Protein AF-A0A165C853-F1 (afdb_monomer)

Secondary structure (DSSP, 8-state):
-HHHHHHHHHHHHHHHHHHHHHHHHHHHHHHHHHHHHHHHHHHHHHHHSPPHHHHHHHHHHHHHHHHH-

Foldseek 3Di:
DVVVVVVVVVVVVVVVVVVVVVVVVVVVVVVVVVVVVVVVCVVVVVVPDDDVVVVVVVVVVVVVVVVVD

InterPro domains:
  IPR045338 Domain of unknown function DUF6535 [PF20153] (1-67)

Radius of gyration: 30.33 Å; Cα contacts (8 Å, |Δi|>4): 1; chains: 1; bounding box: 57×21×84 Å

pLDDT: mean 89.39, std 6.48, range [53.16, 97.75]

Mean predicted aligned error: 9.9 Å

Sequence (69 aa):
WQTYVTEAKEMDEVLMKKWNEGIDVFLLFTGLFSAILSAFLVVAWSSLQPDPSQTASDALGAISQQLVT

Structure (mmCIF, N/CA/C/O backbone):
data_AF-A0A165C853-F1
#
_entry.id   AF-A0A165C853-F1
#
loop_
_atom_site.group_PDB
_atom_site.id
_atom_site.type_symbol
_atom_site.label_atom_id
_atom_site.label_alt_id
_atom_site.label_comp_id
_atom_site.label_asym_id
_atom_site.label_entity_id
_atom_site.label_seq_id
_atom_site.pdbx_PDB_ins_code
_atom_site.Cartn_x
_atom_site.Cartn_y
_atom_site.Cartn_z
_atom_site.occupancy
_atom_site.B_iso_or_equiv
_atom_site.auth_seq_id
_atom_site.auth_comp_id
_atom_site.auth_asym_id
_atom_site.auth_atom_id
_atom_site.pdbx_PDB_model_num
ATOM 1 N N . TRP A 1 1 ? 21.067 2.867 -44.987 1.00 77.69 1 TRP A N 1
ATOM 2 C CA . TRP A 1 1 ? 19.652 2.567 -44.681 1.00 77.69 1 TRP A CA 1
ATOM 3 C C . TRP A 1 1 ? 19.496 1.210 -44.005 1.00 77.69 1 TRP A C 1
ATOM 5 O O . TRP A 1 1 ? 19.096 1.203 -42.857 1.00 77.69 1 TRP A O 1
ATOM 15 N N . GLN A 1 2 ? 19.888 0.091 -44.632 1.00 86.12 2 GLN A N 1
ATOM 16 C CA . GLN A 1 2 ? 19.824 -1.249 -44.010 1.00 86.12 2 GLN A CA 1
ATOM 17 C C . GLN A 1 2 ? 20.525 -1.318 -42.642 1.00 86.12 2 GLN A C 1
ATOM 19 O O . GLN A 1 2 ? 19.904 -1.701 -41.664 1.00 86.12 2 GLN A O 1
ATOM 24 N N . THR A 1 3 ? 21.760 -0.817 -42.542 1.00 85.56 3 THR A N 1
ATOM 25 C CA . THR A 1 3 ? 22.493 -0.735 -41.266 1.00 85.56 3 THR A CA 1
ATOM 26 C C . THR A 1 3 ? 21.742 0.069 -40.205 1.00 85.56 3 THR A C 1
ATOM 28 O O . THR A 1 3 ? 21.637 -0.368 -39.074 1.00 85.56 3 THR A O 1
ATOM 31 N N . TYR A 1 4 ? 21.147 1.207 -40.574 1.00 87.19 4 TYR A N 1
ATOM 32 C CA . TYR A 1 4 ? 20.365 2.022 -39.639 1.00 87.19 4 TYR A CA 1
ATOM 33 C C . TYR A 1 4 ? 19.135 1.275 -39.112 1.00 87.19 4 TYR A C 1
ATOM 35 O O . TYR A 1 4 ? 18.846 1.341 -37.926 1.00 87.19 4 TYR A O 1
ATOM 43 N N . VAL A 1 5 ? 18.428 0.548 -39.983 1.00 90.12 5 VAL A N 1
ATOM 44 C CA . VAL A 1 5 ? 17.249 -0.238 -39.593 1.00 90.12 5 VAL A CA 1
ATOM 45 C C . VAL A 1 5 ? 17.635 -1.385 -38.658 1.00 90.12 5 VAL A C 1
ATOM 47 O O . VAL A 1 5 ? 16.913 -1.640 -37.698 1.00 90.12 5 VAL A O 1
ATOM 50 N N . THR A 1 6 ? 18.768 -2.048 -38.900 1.00 90.69 6 THR A N 1
ATOM 51 C CA . THR A 1 6 ? 19.277 -3.102 -38.012 1.00 90.69 6 THR A CA 1
ATOM 52 C C . THR A 1 6 ? 19.621 -2.550 -36.631 1.00 90.69 6 THR A C 1
ATOM 54 O O . THR A 1 6 ? 19.085 -3.035 -35.641 1.00 90.69 6 THR A O 1
ATOM 57 N N . GLU A 1 7 ? 20.425 -1.488 -36.569 1.00 87.31 7 GLU A N 1
ATOM 58 C CA . GLU A 1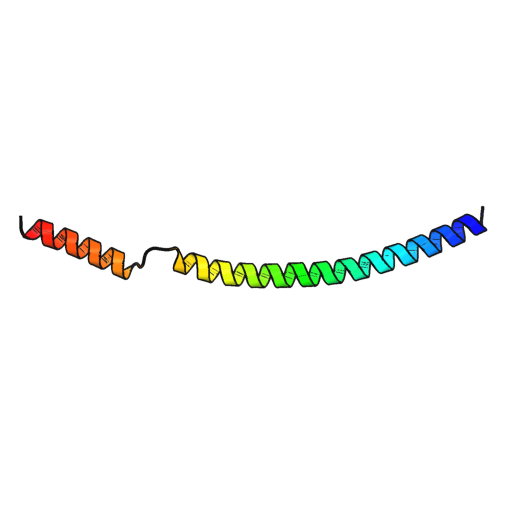 7 ? 20.825 -0.851 -35.305 1.00 87.31 7 GLU A CA 1
ATOM 59 C C . GLU A 1 7 ? 1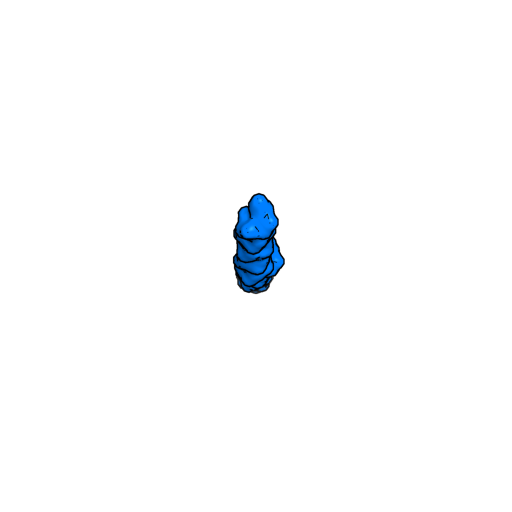9.611 -0.311 -34.533 1.00 87.31 7 GLU A C 1
ATOM 61 O O . GLU A 1 7 ? 19.479 -0.520 -33.330 1.00 87.31 7 GLU A O 1
ATOM 66 N N . ALA A 1 8 ? 18.665 0.334 -35.227 1.00 88.25 8 ALA A N 1
ATOM 67 C CA . ALA A 1 8 ? 17.441 0.838 -34.609 1.00 88.25 8 ALA A CA 1
ATO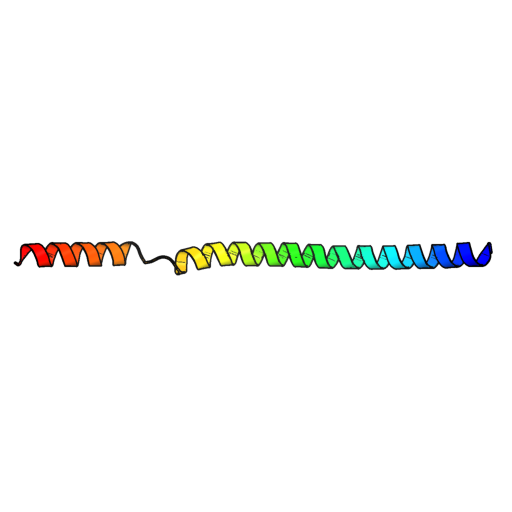M 68 C C . ALA A 1 8 ? 16.583 -0.291 -34.017 1.00 88.25 8 ALA A C 1
ATOM 70 O O . ALA A 1 8 ? 16.013 -0.123 -32.941 1.00 88.25 8 ALA A O 1
ATOM 71 N N . LYS A 1 9 ? 16.511 -1.447 -34.690 1.00 90.25 9 LYS A N 1
ATOM 72 C CA . LYS A 1 9 ? 15.768 -2.613 -3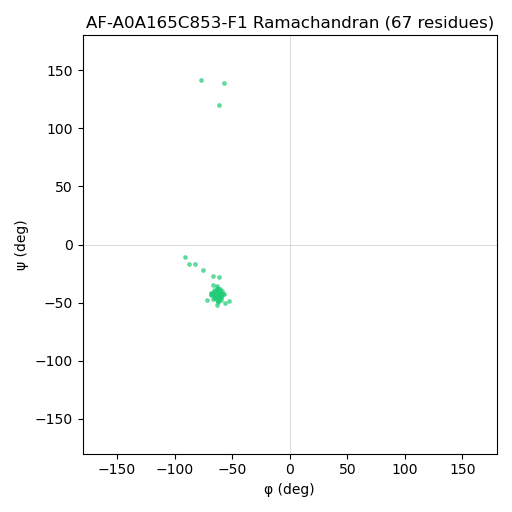4.203 1.00 90.25 9 LYS A CA 1
ATOM 73 C C . LYS A 1 9 ? 16.426 -3.235 -32.971 1.00 90.25 9 LYS A C 1
ATOM 75 O O . LYS A 1 9 ? 15.722 -3.584 -32.029 1.00 90.25 9 LYS A O 1
ATOM 80 N N . GLU A 1 10 ? 17.753 -3.341 -32.956 1.00 91.38 10 GLU A N 1
ATOM 81 C CA . GLU A 1 10 ? 18.489 -3.841 -31.788 1.00 91.38 10 GLU A CA 1
ATOM 82 C C . GLU A 1 10 ? 18.322 -2.914 -30.576 1.00 91.38 10 GLU A C 1
ATOM 84 O O . GLU A 1 10 ? 18.084 -3.382 -29.460 1.00 91.38 10 GLU A O 1
ATOM 89 N N . MET A 1 11 ? 18.370 -1.592 -30.782 1.00 86.62 11 MET A N 1
ATOM 90 C CA . MET A 1 11 ? 18.116 -0.627 -29.708 1.00 86.62 11 MET A CA 1
ATOM 91 C C . MET A 1 11 ? 16.685 -0.720 -29.164 1.00 86.62 11 MET A C 1
ATOM 93 O O . MET A 1 11 ? 16.501 -0.644 -27.947 1.00 86.62 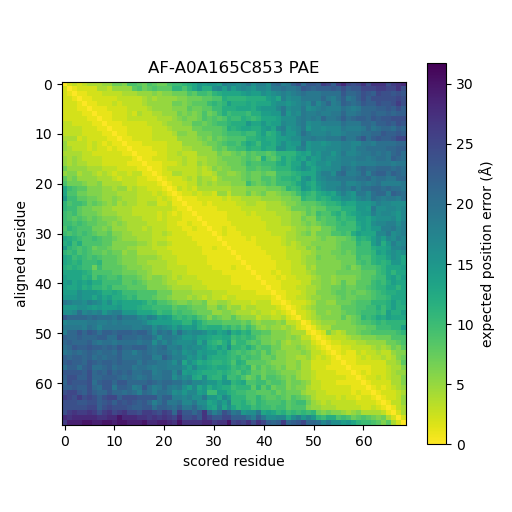11 MET A O 1
ATOM 97 N N . ASP A 1 12 ? 15.692 -0.896 -30.037 1.00 91.06 12 ASP A N 1
ATOM 98 C CA . ASP A 1 12 ? 14.287 -1.044 -29.644 1.00 91.06 12 ASP A CA 1
ATOM 99 C C . ASP A 1 12 ? 14.057 -2.328 -28.832 1.00 91.06 12 ASP A C 1
ATOM 101 O O . ASP A 1 12 ? 13.460 -2.283 -27.756 1.00 91.06 12 ASP A O 1
ATOM 105 N N . GLU A 1 13 ? 14.631 -3.460 -29.256 1.00 91.25 13 GLU A N 1
ATOM 106 C CA . GLU A 1 13 ? 14.569 -4.722 -28.503 1.00 91.25 13 GLU A CA 1
ATOM 107 C C . GLU A 1 13 ? 15.202 -4.601 -27.110 1.00 91.25 13 GLU A C 1
ATOM 109 O O . GLU A 1 13 ? 14.626 -5.049 -26.112 1.00 91.25 13 GLU A O 1
ATOM 114 N N . VAL A 1 14 ? 16.370 -3.959 -27.012 1.00 90.69 14 VAL A N 1
ATOM 115 C CA . VAL A 1 14 ? 17.044 -3.730 -25.726 1.00 90.69 14 VAL A CA 1
ATOM 116 C C . VAL A 1 14 ? 16.218 -2.813 -24.826 1.00 90.69 14 VAL A C 1
ATOM 118 O O . VAL A 1 14 ? 16.134 -3.053 -23.616 1.00 90.69 14 VAL A O 1
ATOM 121 N N . LEU A 1 15 ? 15.611 -1.764 -25.384 1.00 88.12 15 LEU A N 1
ATOM 122 C CA . LEU A 1 15 ? 14.781 -0.834 -24.625 1.00 88.12 15 LEU A CA 1
ATOM 123 C C . LEU A 1 15 ? 13.507 -1.514 -24.120 1.00 88.12 15 LEU A C 1
ATOM 125 O O . LEU A 1 15 ? 13.204 -1.400 -22.933 1.00 88.12 15 LEU A O 1
ATOM 129 N N . MET A 1 16 ? 12.815 -2.261 -24.982 1.00 89.50 16 MET A N 1
ATOM 130 C CA . MET A 1 16 ? 11.616 -3.023 -24.628 1.00 89.50 16 MET A CA 1
ATOM 131 C C . MET A 1 16 ? 11.907 -4.054 -23.542 1.00 89.50 16 MET A C 1
ATOM 133 O O . MET A 1 16 ? 11.152 -4.160 -22.576 1.00 89.50 16 MET A O 1
ATOM 137 N N . LYS A 1 17 ? 13.040 -4.762 -23.637 1.00 89.75 17 LYS A N 1
ATOM 138 C CA . LYS A 1 17 ? 13.454 -5.721 -22.609 1.00 89.75 17 LYS A CA 1
ATOM 139 C C . LYS A 1 17 ? 13.665 -5.049 -21.250 1.00 89.75 17 LYS A C 1
ATOM 141 O O . LYS A 1 17 ? 13.127 -5.516 -20.250 1.00 89.75 17 LYS A O 1
ATOM 146 N N . LYS A 1 18 ? 14.383 -3.920 -21.218 1.00 86.31 18 LYS A N 1
ATOM 147 C CA . LYS A 1 18 ? 14.595 -3.135 -19.987 1.00 86.31 18 LYS A CA 1
ATOM 148 C C . LYS A 1 18 ? 13.289 -2.597 -19.410 1.00 86.31 18 LYS A C 1
ATOM 150 O O . LYS A 1 18 ? 13.114 -2.583 -18.195 1.00 86.31 18 LYS A O 1
ATOM 155 N N . TRP A 1 19 ? 12.382 -2.145 -20.272 1.00 89.31 19 TRP A N 1
ATOM 156 C CA . TRP A 1 19 ? 11.071 -1.655 -19.854 1.00 89.31 19 TRP A CA 1
ATOM 157 C C . TRP A 1 19 ? 10.232 -2.763 -19.223 1.00 89.31 19 TRP A C 1
ATOM 159 O O . TRP A 1 19 ? 9.641 -2.546 -18.168 1.00 89.31 19 TRP A O 1
ATOM 169 N N . ASN A 1 20 ? 10.227 -3.953 -19.823 1.00 89.31 20 ASN A N 1
ATOM 170 C CA . ASN A 1 20 ? 9.494 -5.099 -19.300 1.00 89.31 20 ASN A CA 1
ATOM 171 C C . ASN A 1 20 ? 10.031 -5.544 -17.928 1.00 89.31 20 ASN A C 1
ATOM 173 O O . ASN A 1 20 ? 9.257 -5.714 -16.991 1.00 89.31 20 ASN A O 1
ATOM 177 N N . GLU A 1 21 ? 11.357 -5.635 -17.780 1.00 86.62 21 GLU A N 1
ATOM 178 C CA . GLU A 1 21 ? 12.000 -5.934 -16.490 1.00 86.62 21 GLU A CA 1
ATOM 179 C C . GLU A 1 21 ? 11.681 -4.867 -15.425 1.00 86.62 21 GLU A C 1
ATOM 181 O O . GLU A 1 21 ? 11.443 -5.191 -14.262 1.00 86.62 21 GLU A O 1
ATOM 186 N N . GLY A 1 22 ? 11.624 -3.589 -15.816 1.00 90.12 22 GLY A N 1
ATOM 187 C CA . GLY A 1 22 ? 11.219 -2.502 -14.925 1.00 90.12 22 GLY A CA 1
ATOM 188 C C . GLY A 1 22 ? 9.757 -2.608 -14.482 1.00 90.12 22 GLY A C 1
ATOM 189 O O . GLY A 1 22 ? 9.467 -2.459 -13.293 1.00 90.12 22 GLY A O 1
ATOM 190 N N . ILE A 1 23 ? 8.840 -2.889 -15.416 1.00 92.69 23 ILE A N 1
ATOM 191 C CA . ILE A 1 23 ? 7.407 -3.050 -15.128 1.00 92.69 23 ILE A CA 1
ATOM 192 C C . ILE A 1 23 ? 7.170 -4.187 -14.135 1.00 92.69 23 ILE A C 1
ATOM 194 O O . ILE A 1 23 ? 6.380 -3.996 -13.214 1.00 92.69 23 ILE A O 1
ATOM 198 N N . ASP A 1 24 ? 7.848 -5.327 -14.269 1.00 89.75 24 ASP A N 1
ATOM 199 C CA . ASP A 1 24 ? 7.674 -6.457 -13.345 1.00 89.75 24 ASP A CA 1
ATOM 200 C C . ASP A 1 24 ? 7.971 -6.056 -11.892 1.00 89.75 24 ASP A C 1
ATOM 202 O O . ASP A 1 24 ? 7.212 -6.379 -10.972 1.00 89.75 24 ASP A O 1
ATOM 206 N N . VAL A 1 25 ? 9.034 -5.276 -11.674 1.00 92.69 25 VAL A N 1
ATOM 207 C CA . VAL A 1 25 ? 9.386 -4.758 -10.343 1.00 92.69 25 VAL A CA 1
ATOM 208 C C . VAL A 1 25 ? 8.339 -3.763 -9.840 1.00 92.69 25 VAL A C 1
ATOM 210 O O . VAL A 1 25 ? 7.938 -3.826 -8.674 1.00 92.69 25 VAL A O 1
ATOM 213 N N . PHE A 1 26 ? 7.852 -2.866 -10.702 1.00 94.06 26 PHE A N 1
ATOM 214 C CA . PHE A 1 26 ? 6.763 -1.953 -10.344 1.00 94.06 26 PHE A CA 1
ATOM 215 C C . PHE A 1 26 ? 5.472 -2.704 -10.010 1.00 94.06 26 PHE A C 1
ATOM 217 O O . PHE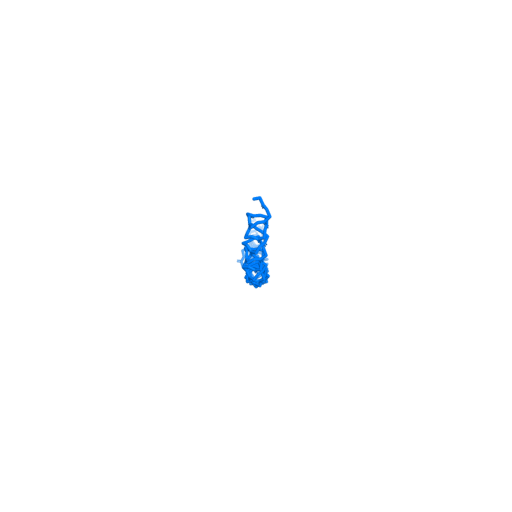 A 1 26 ? 4.765 -2.323 -9.076 1.00 94.06 26 PHE A O 1
ATOM 224 N N . LEU A 1 27 ? 5.163 -3.785 -10.722 1.00 93.56 27 LEU A N 1
ATOM 225 C CA . LEU A 1 27 ? 3.972 -4.588 -10.480 1.00 93.56 27 LEU A CA 1
ATOM 226 C C . LEU A 1 27 ? 4.064 -5.325 -9.138 1.00 93.56 27 LEU A C 1
ATOM 228 O O . LEU A 1 27 ? 3.114 -5.307 -8.356 1.00 93.56 27 LEU A O 1
ATOM 232 N N . LEU A 1 28 ? 5.232 -5.888 -8.817 1.00 94.69 28 LEU A N 1
ATOM 233 C CA . LEU A 1 28 ? 5.498 -6.474 -7.502 1.00 94.69 28 LEU A CA 1
ATOM 234 C C . LEU A 1 28 ? 5.347 -5.428 -6.386 1.00 94.69 28 LEU A C 1
ATOM 236 O O . LEU A 1 28 ? 4.676 -5.675 -5.383 1.00 94.69 28 LEU A O 1
ATOM 240 N N . PHE A 1 29 ? 5.946 -4.249 -6.569 1.00 95.44 29 PHE A N 1
ATOM 241 C CA . PHE A 1 29 ? 5.883 -3.163 -5.595 1.00 95.44 29 PHE A CA 1
ATOM 242 C C . PHE A 1 29 ? 4.448 -2.681 -5.371 1.00 95.44 29 PHE A C 1
ATOM 244 O O . PHE A 1 29 ? 4.008 -2.571 -4.230 1.00 95.44 29 PHE A O 1
ATOM 251 N N . THR A 1 30 ? 3.703 -2.427 -6.447 1.00 96.88 30 THR A N 1
ATOM 252 C CA . THR A 1 30 ? 2.311 -1.962 -6.367 1.00 96.88 30 THR A CA 1
ATOM 253 C C . THR A 1 30 ? 1.400 -3.009 -5.736 1.00 96.88 30 THR A C 1
ATOM 255 O O . THR A 1 30 ? 0.583 -2.654 -4.885 1.00 96.88 30 THR A O 1
ATOM 258 N N . GLY A 1 31 ? 1.576 -4.291 -6.069 1.00 96.62 31 GLY A N 1
ATOM 259 C CA . GLY A 1 31 ? 0.843 -5.391 -5.447 1.00 96.62 31 GLY A CA 1
ATOM 260 C C . GLY A 1 31 ? 1.116 -5.500 -3.946 1.00 96.62 31 GLY A C 1
ATOM 261 O O . GLY A 1 31 ? 0.181 -5.529 -3.144 1.00 96.62 31 GLY A O 1
ATOM 262 N N . LEU A 1 32 ? 2.390 -5.488 -3.545 1.00 96.94 32 LEU A N 1
ATOM 263 C CA . LEU A 1 32 ? 2.777 -5.561 -2.135 1.00 96.94 32 LEU A CA 1
ATOM 264 C C . LEU A 1 32 ? 2.307 -4.330 -1.350 1.00 96.94 32 LEU A C 1
ATOM 266 O O . LEU A 1 32 ? 1.744 -4.463 -0.264 1.00 96.94 32 LEU A O 1
ATOM 270 N N . PHE A 1 33 ? 2.490 -3.135 -1.911 1.00 96.12 33 PHE A N 1
ATOM 271 C CA . PHE A 1 33 ? 2.038 -1.888 -1.303 1.00 96.12 33 PHE A CA 1
ATOM 272 C C . PHE A 1 33 ? 0.515 -1.866 -1.132 1.00 96.12 33 PHE A C 1
ATOM 274 O O . PHE A 1 33 ? 0.026 -1.521 -0.058 1.00 96.12 33 PHE A O 1
ATOM 281 N N . SER A 1 34 ? -0.240 -2.295 -2.150 1.00 97.75 34 SER A N 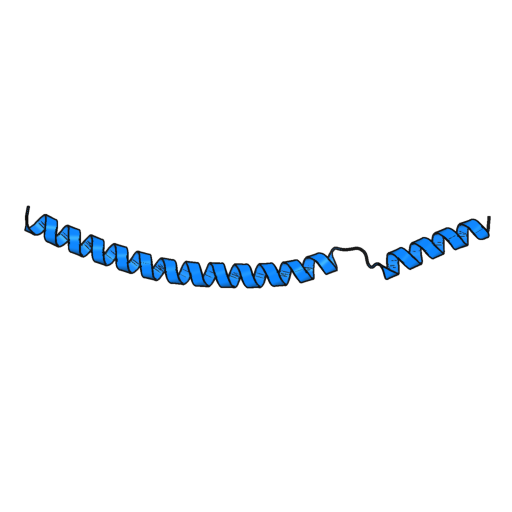1
ATOM 282 C CA . SER A 1 34 ? -1.701 -2.398 -2.083 1.00 97.75 34 SER A CA 1
ATOM 283 C C . SER A 1 34 ? -2.158 -3.395 -1.015 1.00 97.75 34 SER A C 1
ATOM 285 O O . SER A 1 34 ? -3.085 -3.093 -0.259 1.00 97.75 34 SER A O 1
ATOM 287 N N . ALA A 1 35 ? -1.486 -4.544 -0.889 1.00 97.19 35 ALA A N 1
ATOM 288 C CA . ALA A 1 35 ? -1.793 -5.537 0.138 1.00 97.19 35 ALA A CA 1
ATOM 289 C C . ALA A 1 35 ? -1.559 -4.988 1.555 1.00 97.19 35 ALA A C 1
ATOM 291 O O . ALA A 1 35 ? -2.438 -5.094 2.413 1.00 97.19 35 ALA A O 1
ATOM 292 N N . ILE A 1 36 ? -0.408 -4.346 1.786 1.00 96.88 36 ILE A N 1
ATOM 293 C CA . ILE A 1 36 ? -0.075 -3.718 3.073 1.00 96.88 36 ILE A CA 1
ATOM 294 C C . ILE A 1 36 ? -1.079 -2.608 3.400 1.00 96.88 36 ILE A C 1
ATOM 296 O O . ILE A 1 36 ? -1.609 -2.569 4.510 1.00 96.88 36 ILE A O 1
ATOM 300 N N . LEU A 1 37 ? -1.380 -1.735 2.435 1.00 97.12 37 LEU A N 1
ATOM 301 C CA . LEU A 1 37 ? -2.319 -0.632 2.618 1.00 97.12 37 LEU A CA 1
ATOM 302 C C . LEU A 1 37 ? -3.736 -1.135 2.916 1.00 97.12 37 LEU A C 1
ATOM 304 O O . LEU A 1 37 ? -4.401 -0.587 3.789 1.00 97.12 37 LEU A O 1
ATOM 308 N N . SER A 1 38 ? -4.182 -2.195 2.241 1.00 96.25 38 SER A N 1
ATOM 309 C CA . SER A 1 38 ? -5.498 -2.801 2.475 1.00 96.25 38 SER A CA 1
ATOM 310 C C . SER A 1 38 ? -5.596 -3.404 3.877 1.00 96.25 38 SER A C 1
ATOM 312 O O . SER A 1 38 ? -6.567 -3.149 4.586 1.00 96.25 38 SER A O 1
ATOM 314 N N . ALA A 1 39 ? -4.575 -4.151 4.313 1.00 95.12 39 ALA A N 1
ATOM 315 C CA . ALA A 1 39 ? -4.524 -4.702 5.666 1.00 95.12 39 ALA A CA 1
ATOM 316 C C . ALA A 1 39 ? -4.500 -3.593 6.730 1.00 95.12 39 ALA A C 1
ATOM 318 O O . ALA A 1 39 ? -5.243 -3.652 7.711 1.00 95.12 39 ALA A O 1
ATOM 319 N N . PHE A 1 40 ? -3.692 -2.552 6.507 1.00 94.50 40 PHE A N 1
ATOM 320 C CA . PHE A 1 40 ? -3.641 -1.387 7.383 1.00 94.50 40 PHE A CA 1
ATOM 321 C C . PHE A 1 40 ? -4.994 -0.674 7.459 1.00 94.50 40 PHE A C 1
ATOM 323 O O . PHE A 1 40 ? -5.443 -0.352 8.554 1.00 94.50 40 PHE A O 1
ATOM 330 N N . LEU A 1 41 ? -5.670 -0.469 6.325 1.00 95.00 41 LEU A N 1
ATOM 331 C CA . LEU A 1 41 ? -6.960 0.215 6.264 1.00 95.00 41 LEU A CA 1
ATOM 332 C C . LEU A 1 41 ? -8.039 -0.512 7.073 1.00 95.00 41 LEU A C 1
ATOM 334 O O . LEU A 1 41 ? -8.803 0.142 7.777 1.00 95.00 41 LEU A O 1
ATOM 338 N N . VAL A 1 42 ? -8.079 -1.847 7.021 1.00 92.38 42 VAL A N 1
ATOM 339 C CA . VAL A 1 42 ? -9.026 -2.653 7.813 1.00 92.38 42 VAL A CA 1
ATOM 340 C C . VAL A 1 42 ? -8.839 -2.407 9.313 1.00 92.38 42 VAL A C 1
ATOM 342 O O . VAL A 1 42 ? -9.814 -2.189 10.033 1.00 92.38 42 VAL A O 1
ATOM 345 N N . VAL A 1 43 ? -7.591 -2.386 9.786 1.00 89.38 43 VAL A N 1
ATOM 346 C CA . VAL A 1 43 ? -7.281 -2.139 11.203 1.00 89.38 43 VAL A CA 1
ATOM 347 C C . VAL A 1 43 ? -7.536 -0.678 11.573 1.00 89.38 43 VAL A C 1
ATOM 349 O O . VAL A 1 43 ? -8.210 -0.400 12.565 1.00 89.38 43 VAL A O 1
ATOM 352 N N . ALA A 1 44 ? -7.052 0.262 10.761 1.00 91.44 44 ALA A N 1
ATOM 353 C CA . ALA A 1 44 ? -7.218 1.692 10.991 1.00 91.44 44 ALA A CA 1
ATOM 354 C C . ALA A 1 44 ? -8.697 2.085 11.060 1.00 91.44 44 ALA A C 1
ATOM 356 O O . ALA A 1 44 ? -9.075 2.859 11.935 1.00 91.44 44 ALA A O 1
ATOM 357 N N . TRP A 1 45 ? -9.542 1.507 10.200 1.00 88.25 45 TRP A N 1
ATOM 358 C CA . TRP A 1 45 ? -10.982 1.750 10.221 1.00 88.25 45 TRP A CA 1
ATOM 359 C C . TRP A 1 45 ? -11.612 1.337 11.552 1.00 88.25 45 TRP A C 1
ATOM 361 O O . TRP A 1 45 ? -12.357 2.117 12.139 1.00 88.25 45 TRP A O 1
ATOM 371 N N . SER A 1 46 ? -11.259 0.156 12.072 1.00 82.06 46 SER A N 1
ATOM 372 C CA . SER A 1 46 ? -11.741 -0.288 13.386 1.00 82.06 46 SER A CA 1
ATOM 373 C C . SER A 1 46 ? -11.261 0.610 14.530 1.00 82.06 46 SER A C 1
ATOM 375 O O . SER A 1 46 ? -12.020 0.877 15.454 1.00 82.06 46 SER A O 1
ATOM 377 N N . SER A 1 47 ? -10.035 1.135 14.446 1.00 83.69 47 SER A N 1
ATOM 378 C CA . SER A 1 47 ? -9.469 2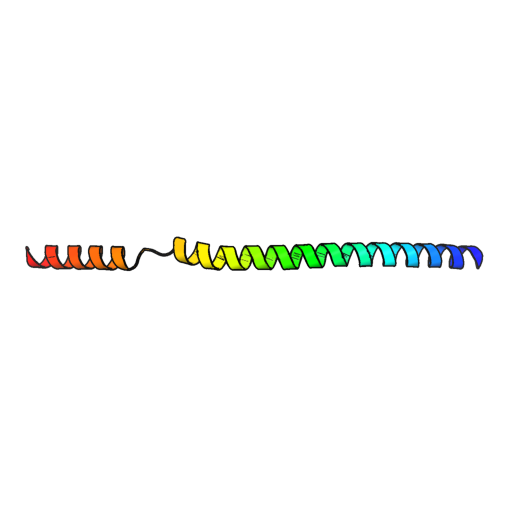.018 15.471 1.00 83.69 47 SER A CA 1
ATOM 379 C C . SER A 1 47 ? -10.033 3.440 15.435 1.00 83.69 47 SER A C 1
ATOM 381 O O . SER A 1 47 ? -9.904 4.157 16.425 1.00 83.69 47 SER A O 1
ATOM 383 N N . LEU A 1 48 ? -10.587 3.877 14.301 1.00 83.25 48 LEU A N 1
ATOM 384 C CA . LEU A 1 48 ? -11.160 5.216 14.145 1.00 83.25 48 LEU A CA 1
ATOM 385 C C . LEU A 1 48 ? -12.633 5.273 14.568 1.00 83.25 48 LEU A C 1
ATOM 387 O O . LEU A 1 48 ? -13.181 6.360 14.752 1.00 83.25 48 LEU A O 1
ATOM 391 N N . GLN A 1 49 ? -13.286 4.115 14.687 1.00 84.38 49 GLN A N 1
ATOM 392 C CA . GLN A 1 49 ? -14.665 4.038 15.139 1.00 84.38 49 GLN A CA 1
ATOM 393 C C . GLN A 1 49 ? -14.747 4.212 16.665 1.00 84.38 49 GLN A C 1
ATOM 395 O O . GLN A 1 49 ? -13.893 3.697 17.389 1.00 84.38 49 GLN A O 1
ATOM 400 N N . PRO A 1 50 ? -15.769 4.927 17.172 1.00 80.12 50 PRO A N 1
ATOM 401 C CA . PRO A 1 50 ? -16.030 5.008 18.604 1.00 80.12 50 PRO A CA 1
ATOM 402 C C . PRO A 1 50 ? -16.223 3.613 19.198 1.00 80.12 50 PRO A C 1
ATOM 404 O O . PRO A 1 50 ? -16.915 2.785 18.601 1.00 80.12 50 PRO A O 1
ATOM 407 N N . ASP A 1 51 ? -15.659 3.366 20.383 1.00 82.44 51 ASP A N 1
ATOM 408 C CA . ASP A 1 51 ? -15.874 2.100 21.081 1.00 82.44 51 ASP A CA 1
ATOM 409 C C . ASP A 1 51 ? -17.382 1.944 21.382 1.00 82.44 51 ASP A C 1
ATOM 411 O O . ASP A 1 51 ? -17.975 2.794 22.067 1.00 82.44 51 ASP A O 1
ATOM 415 N N . PRO A 1 52 ? -18.041 0.888 20.871 1.00 79.56 52 PRO A N 1
ATOM 416 C CA . PRO A 1 52 ? -19.462 0.662 21.110 1.00 79.56 52 PRO A CA 1
ATOM 417 C C . PRO A 1 52 ? -19.774 0.471 22.600 1.00 79.56 52 PRO A C 1
ATOM 419 O O . PRO A 1 52 ? -20.861 0.834 23.049 1.00 79.56 52 PRO A O 1
ATOM 422 N N . SER A 1 53 ? -18.817 -0.035 23.380 1.00 83.00 53 SER A N 1
ATOM 423 C CA . SER A 1 53 ? -18.936 -0.207 24.830 1.00 83.00 53 SER A CA 1
ATOM 424 C C . SER A 1 53 ? -18.980 1.146 25.535 1.00 83.00 53 SER A C 1
ATOM 426 O O . SER A 1 53 ? -19.830 1.354 26.399 1.00 83.00 53 SER A O 1
ATOM 428 N N . GLN A 1 54 ? -18.120 2.080 25.113 1.00 86.12 54 GLN A N 1
ATOM 429 C CA . GLN A 1 54 ? -18.107 3.448 25.635 1.00 86.12 54 GLN A CA 1
ATOM 430 C C . GLN A 1 54 ? -19.401 4.185 25.273 1.00 86.12 54 GLN A C 1
ATOM 432 O O . GLN A 1 54 ? -20.025 4.826 26.114 1.00 86.12 54 GLN A O 1
ATOM 437 N N . THR A 1 55 ? -19.864 4.018 24.032 1.00 87.12 55 THR A N 1
ATOM 438 C CA . THR A 1 55 ? -21.126 4.613 23.570 1.00 87.12 55 THR A CA 1
ATOM 439 C C . THR A 1 55 ? -22.319 4.093 24.384 1.00 87.12 55 THR A C 1
ATOM 441 O O . THR A 1 55 ? -23.200 4.863 24.770 1.00 87.12 55 THR A O 1
ATOM 444 N N . ALA A 1 56 ? -22.347 2.791 24.690 1.00 88.06 56 ALA A N 1
ATOM 445 C CA . ALA A 1 56 ? -23.389 2.189 25.516 1.00 88.06 56 ALA A CA 1
ATOM 446 C C . ALA A 1 56 ? -23.328 2.666 26.977 1.00 88.06 56 ALA A C 1
ATOM 448 O O . ALA A 1 56 ? -24.373 2.964 27.558 1.00 88.06 56 ALA A O 1
ATOM 449 N N . SER A 1 57 ? -22.132 2.778 27.569 1.00 89.81 57 SER A N 1
ATOM 450 C CA . SER A 1 57 ? -21.985 3.306 28.931 1.00 89.81 57 SER A CA 1
ATOM 451 C C . SER A 1 57 ? -22.424 4.763 29.035 1.00 89.81 57 SER A C 1
ATOM 453 O O . SER A 1 57 ? -23.106 5.118 29.996 1.00 89.81 57 SER A O 1
ATOM 455 N N . ASP A 1 58 ? -22.109 5.584 28.032 1.00 89.88 58 ASP A N 1
ATOM 456 C CA . ASP A 1 58 ? -22.505 6.993 27.998 1.00 89.88 58 ASP A CA 1
ATOM 457 C C . ASP A 1 58 ? -24.033 7.129 27.891 1.00 89.88 58 ASP A C 1
ATOM 459 O O . ASP A 1 58 ? -24.648 7.918 28.614 1.00 89.88 58 ASP A O 1
ATOM 463 N N . ALA A 1 59 ? -24.671 6.302 27.053 1.00 90.25 59 ALA A N 1
ATOM 464 C CA . ALA A 1 59 ? -26.127 6.262 26.922 1.00 90.25 59 ALA A CA 1
ATOM 465 C C . ALA A 1 59 ? -26.823 5.823 28.222 1.00 90.25 59 ALA A C 1
ATOM 467 O O . ALA A 1 59 ? -27.804 6.440 28.640 1.00 90.25 59 ALA A O 1
ATOM 468 N N . LEU A 1 60 ? -26.309 4.787 28.895 1.00 92.31 60 LEU A N 1
ATOM 469 C CA . LEU A 1 60 ? -26.829 4.340 30.193 1.00 92.31 60 LEU A CA 1
ATOM 470 C C . LEU A 1 60 ? -26.643 5.407 31.278 1.00 92.31 60 LEU A C 1
ATOM 472 O O . LEU A 1 60 ? -27.553 5.634 32.076 1.00 92.31 60 LEU A O 1
ATOM 476 N N . GLY A 1 61 ? -25.500 6.099 31.274 1.00 93.69 61 GLY A N 1
ATOM 477 C CA . GLY A 1 61 ? -25.244 7.255 32.128 1.00 93.69 61 GLY A CA 1
ATOM 478 C C . GLY A 1 61 ? -26.304 8.340 31.939 1.00 93.69 61 GLY A C 1
ATOM 479 O O . GLY A 1 61 ? -26.936 8.756 32.912 1.00 93.69 61 GLY A O 1
ATOM 480 N N . ALA A 1 62 ? -26.576 8.725 30.692 1.00 92.00 62 ALA A N 1
ATOM 481 C CA . ALA A 1 62 ? -27.606 9.709 30.367 1.00 92.00 62 ALA A CA 1
ATOM 482 C C . ALA A 1 62 ? -29.010 9.279 30.838 1.00 92.00 62 ALA A C 1
ATOM 484 O O . ALA A 1 62 ? -29.714 10.072 31.465 1.00 92.00 62 ALA A O 1
ATOM 485 N N . ILE A 1 63 ? -29.401 8.019 30.611 1.00 94.00 63 ILE A N 1
ATOM 486 C CA . ILE A 1 63 ? -30.697 7.482 31.069 1.00 94.00 63 ILE A CA 1
ATOM 487 C C . ILE A 1 63 ? -30.788 7.506 32.601 1.00 94.00 63 ILE A C 1
ATOM 489 O O . ILE A 1 63 ? -31.812 7.899 33.157 1.00 94.00 63 ILE A O 1
ATOM 493 N N . SER A 1 64 ? -29.716 7.127 33.306 1.00 93.19 64 SER A N 1
ATOM 494 C CA . SER A 1 64 ? -29.700 7.153 34.774 1.00 93.19 64 SER A CA 1
ATOM 495 C C . SER A 1 64 ? -29.865 8.566 35.341 1.00 93.19 64 SER A C 1
ATOM 497 O O . SER A 1 64 ? -30.588 8.746 36.318 1.00 93.19 64 SER A O 1
ATOM 499 N N . GLN A 1 65 ? -29.273 9.582 34.702 1.00 90.69 65 GLN A N 1
ATOM 500 C CA . GLN A 1 65 ? -29.438 10.981 35.104 1.00 90.69 65 GLN A CA 1
ATOM 501 C C . GLN A 1 65 ? -30.871 11.484 34.889 1.00 90.69 65 GLN A C 1
ATOM 503 O O . GLN A 1 65 ? -31.377 12.251 35.707 1.00 90.69 65 GLN A O 1
ATOM 508 N N . GLN A 1 66 ? -31.550 11.014 33.838 1.00 90.00 66 GLN A N 1
ATOM 509 C CA . GLN A 1 66 ? -32.957 11.342 33.583 1.00 90.00 66 GLN A CA 1
ATOM 510 C C . GLN A 1 66 ? -33.913 10.757 34.630 1.00 90.00 66 GLN A C 1
ATOM 512 O O . GLN A 1 66 ? -34.974 11.323 34.849 1.00 90.00 66 GLN A O 1
ATOM 517 N N . LEU A 1 67 ? -33.554 9.646 35.278 1.00 86.69 67 LEU A N 1
ATOM 518 C CA . LEU A 1 67 ? -34.373 8.998 36.312 1.00 86.69 67 LEU A CA 1
ATOM 519 C C . LEU A 1 67 ? -34.216 9.627 37.707 1.00 86.69 67 LEU A C 1
ATOM 521 O O . LEU A 1 67 ? -35.025 9.357 38.591 1.00 86.69 67 LEU A O 1
ATOM 525 N N . VAL A 1 68 ? -33.160 10.417 37.922 1.00 78.75 68 VAL A N 1
ATOM 526 C CA . VAL A 1 68 ? -32.870 11.100 39.198 1.00 78.75 68 VAL A CA 1
ATOM 527 C C . VAL A 1 68 ? -33.488 12.510 39.250 1.00 78.75 68 VAL A C 1
ATOM 529 O O . VAL A 1 68 ? -33.529 13.111 40.324 1.00 78.75 68 VAL A O 1
ATOM 532 N N . THR A 1 69 ? -33.989 13.022 38.119 1.00 53.16 69 THR A N 1
ATOM 533 C CA . THR A 1 69 ? -34.685 14.320 38.008 1.00 53.16 69 THR A CA 1
ATOM 534 C C . THR A 1 69 ? -36.195 14.121 38.022 1.00 53.16 69 THR A C 1
ATOM 536 O O . THR A 1 69 ? -36.885 14.937 38.673 1.00 53.16 69 THR A O 1
#

Solvent-accessible surface area (backbone atoms only — not comparable to full-atom values): 3903 Å² total; per-residue (Å²): 108,71,67,56,53,52,54,53,50,53,52,47,52,53,49,52,52,54,50,52,59,50,47,54,54,51,49,52,49,52,52,51,50,50,52,53,50,52,56,4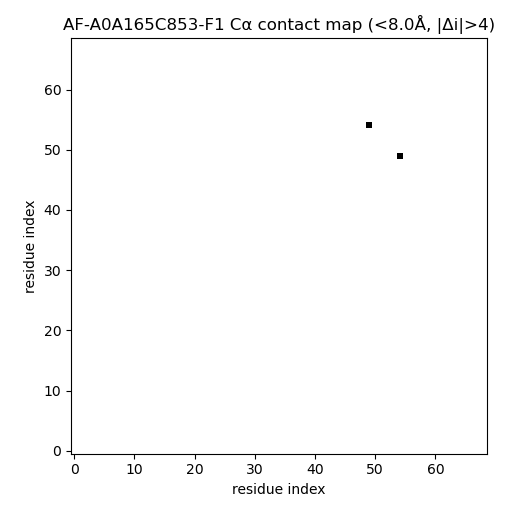9,47,59,53,50,52,61,71,70,49,79,56,66,66,57,54,50,53,51,52,50,52,53,53,54,57,62,75,75,109

Organism: NCBI:txid1353952